Protein AF-A0A6L4ZJK4-F1 (afdb_monomer)

Secondary structure (DSSP, 8-state):
-EEEETTTEEEE----GGGS-S-GGG-------SB-TTT--BEE--TT-S--EE--TT-HHHHHHHHHHHHSTTTT--TT--HHHHHHHHHTTS-SSGGGGGG--HHHHTTSPPP---

Sequence (118 aa):
MVEKSGEIIPKIVKVLVDKRPEIENELQEFVMPSTCPVCGASVIRPLGEAVSRCTNETCNAKLKEALLHFSSRDAMQIDELGDKIVEQLVDKKLVSNLSDLYYLKLADLRKLKPPRSN

pLDDT: mean 90.67, std 9.07, range [44.44, 97.75]

Solvent-accessible surface area (backbone atoms only — not comparable to full-atom values): 7650 Å² total; per-residue (Å²): 80,76,46,66,64,74,93,82,58,74,41,81,78,48,82,62,71,96,70,56,72,89,57,63,90,79,64,76,84,87,72,83,68,61,44,31,92,86,68,63,36,53,38,47,60,56,90,94,54,92,62,70,42,64,70,54,78,84,27,66,69,53,49,43,52,48,50,44,54,45,24,27,80,93,56,70,49,38,92,82,54,44,71,74,52,42,48,50,33,44,76,69,65,70,34,92,54,80,70,38,66,81,69,64,47,74,76,59,59,67,73,52,77,78,77,80,78,126

Mean predicted aligned error: 6.36 Å

Nearest PDB structures (foldseek):
  2owo-assembly1_A  TM=8.744E-01  e=8.782E-09  Escherichia coli K-12
  5tt5-assembly1_A  TM=6.247E-01  e=4.779E-09  Escherichia coli K-12
  1v9p-assembly1_A  TM=6.102E-01  e=2.762E-07  Thermus filiformis
  1dgs-assembly2_B  TM=6.343E-01  e=7.616E-07  Thermus filiformis
  8ak4-assembly1_A  TM=5.674E-01  e=3.620E-07  Deinococcus radiodurans

Structure (mmCIF, N/CA/C/O backbone):
data_AF-A0A6L4ZJK4-F1
#
_entry.id   AF-A0A6L4ZJK4-F1
#
loop_
_atom_site.group_PDB
_atom_site.id
_atom_site.type_symbol
_atom_site.label_atom_id
_atom_site.label_alt_id
_atom_site.label_comp_id
_atom_site.label_asym_id
_atom_site.label_entity_id
_atom_site.label_seq_id
_atom_site.pdbx_PDB_ins_code
_atom_site.Cartn_x
_atom_site.Cartn_y
_atom_site.Cartn_z
_atom_site.occupancy
_atom_site.B_iso_or_equiv
_atom_site.auth_seq_id
_atom_site.auth_comp_id
_atom_site.auth_asym_id
_atom_site.auth_atom_id
_atom_site.pdbx_PDB_model_num
ATOM 1 N N . MET A 1 1 ? 17.806 -10.276 -19.086 1.00 84.75 1 MET A N 1
ATOM 2 C CA . MET A 1 1 ? 18.671 -10.987 -18.123 1.00 84.75 1 MET A CA 1
ATOM 3 C C . MET A 1 1 ? 18.198 -10.628 -16.733 1.00 84.75 1 MET A C 1
ATOM 5 O O . MET A 1 1 ? 18.088 -9.444 -16.427 1.00 84.75 1 MET A O 1
ATOM 9 N N . VAL A 1 2 ? 17.853 -11.645 -15.953 1.00 89.88 2 VAL A N 1
ATOM 10 C CA . VAL A 1 2 ? 17.377 -11.510 -14.575 1.00 89.88 2 VAL A CA 1
ATOM 11 C C . VAL A 1 2 ? 18.462 -12.072 -13.669 1.00 89.88 2 VAL A C 1
ATOM 13 O O . VAL A 1 2 ? 19.044 -13.106 -13.987 1.00 89.88 2 VAL A O 1
ATOM 16 N N . GLU A 1 3 ? 18.742 -11.384 -12.574 1.00 88.44 3 GLU A N 1
ATOM 17 C CA . GLU A 1 3 ? 19.729 -11.784 -11.576 1.00 88.44 3 GLU A CA 1
ATOM 18 C C . GLU A 1 3 ? 19.085 -11.723 -10.191 1.00 88.44 3 GLU A C 1
ATOM 20 O O . GLU A 1 3 ? 18.254 -10.851 -9.928 1.00 88.44 3 GLU A O 1
ATOM 25 N N . LYS A 1 4 ? 19.459 -12.629 -9.288 1.00 81.94 4 LYS A N 1
ATOM 26 C CA . LYS A 1 4 ? 19.077 -12.525 -7.878 1.00 81.94 4 LYS A CA 1
ATOM 27 C C . LYS A 1 4 ? 20.127 -11.702 -7.138 1.00 81.94 4 LYS A C 1
ATOM 29 O O . LYS A 1 4 ? 21.298 -12.062 -7.134 1.00 81.94 4 LYS A O 1
ATOM 34 N N . SER A 1 5 ? 19.722 -10.595 -6.521 1.00 74.75 5 SER A N 1
ATOM 35 C CA . SER A 1 5 ? 20.576 -9.894 -5.556 1.00 74.75 5 SER A CA 1
ATOM 36 C C . SER A 1 5 ? 20.376 -10.517 -4.180 1.00 74.75 5 SER A C 1
ATOM 38 O O . SER A 1 5 ? 19.345 -10.300 -3.549 1.00 74.75 5 SER A O 1
ATOM 40 N N . GLY A 1 6 ? 21.336 -11.337 -3.747 1.00 75.00 6 GLY A N 1
ATOM 41 C CA . GLY A 1 6 ? 21.150 -12.197 -2.576 1.00 75.00 6 GLY A CA 1
ATOM 42 C C . GLY A 1 6 ? 20.059 -13.247 -2.821 1.00 75.00 6 GLY A C 1
ATOM 43 O O . GLY A 1 6 ? 19.921 -13.742 -3.939 1.00 75.00 6 GLY A O 1
ATOM 44 N N . GLU A 1 7 ? 19.268 -13.583 -1.798 1.00 73.50 7 GLU A N 1
ATOM 45 C CA . GLU A 1 7 ? 18.283 -14.676 -1.881 1.00 73.50 7 GLU A CA 1
ATOM 46 C C . GLU A 1 7 ? 16.817 -14.245 -2.115 1.00 73.50 7 GLU A C 1
ATOM 48 O O . GLU A 1 7 ? 15.991 -15.107 -2.406 1.00 73.50 7 GLU A O 1
ATOM 53 N N . ILE A 1 8 ? 16.465 -12.948 -2.047 1.00 81.69 8 ILE A N 1
ATOM 54 C CA . ILE A 1 8 ? 15.059 -12.533 -1.818 1.00 81.69 8 ILE A CA 1
ATOM 55 C C . ILE A 1 8 ? 14.360 -11.929 -3.053 1.00 81.69 8 ILE A C 1
ATOM 57 O O . ILE A 1 8 ? 13.341 -12.462 -3.488 1.00 81.69 8 ILE A O 1
ATOM 61 N N . ILE A 1 9 ? 14.871 -10.836 -3.641 1.00 86.44 9 ILE A N 1
ATOM 62 C CA . ILE A 1 9 ? 14.179 -10.110 -4.731 1.00 86.44 9 ILE A CA 1
ATOM 63 C C . ILE A 1 9 ? 15.000 -10.170 -6.035 1.00 86.44 9 ILE A C 1
ATOM 65 O O . ILE A 1 9 ? 16.109 -9.627 -6.089 1.00 86.44 9 ILE A O 1
ATOM 69 N N . PRO A 1 10 ? 14.488 -10.806 -7.108 1.00 89.56 10 PRO A N 1
ATOM 70 C CA . PRO A 1 10 ? 15.117 -10.769 -8.426 1.00 89.56 10 PRO A CA 1
ATOM 71 C C . PRO A 1 10 ? 15.082 -9.364 -9.040 1.00 89.56 10 PRO A C 1
ATOM 73 O O . PRO A 1 10 ? 14.081 -8.658 -8.935 1.00 89.56 10 PRO A O 1
ATOM 76 N N . LYS A 1 11 ? 16.146 -8.983 -9.752 1.00 90.25 11 LYS A N 1
ATOM 77 C CA . LYS A 1 11 ? 16.235 -7.719 -10.494 1.00 90.25 11 LYS A CA 1
ATOM 78 C C . LYS A 1 11 ? 16.511 -7.949 -11.977 1.00 90.25 11 LYS A C 1
ATOM 80 O O . LYS A 1 11 ? 17.197 -8.894 -12.371 1.00 90.25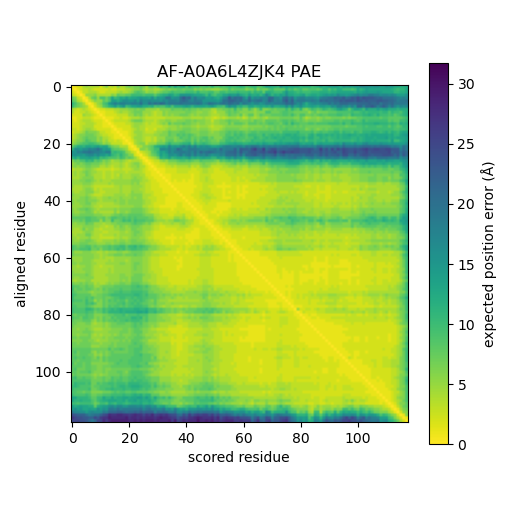 11 LYS A O 1
ATOM 85 N N . ILE A 1 12 ? 16.005 -7.043 -12.807 1.00 92.12 12 ILE A N 1
ATOM 86 C CA . ILE A 1 12 ? 16.342 -6.987 -14.230 1.00 92.12 12 ILE A CA 1
ATOM 87 C C . ILE A 1 12 ? 17.651 -6.208 -14.362 1.00 92.12 12 ILE A C 1
ATOM 89 O O . ILE A 1 12 ? 17.712 -5.038 -14.002 1.00 92.12 12 ILE A O 1
ATOM 93 N N . VAL A 1 13 ? 18.700 -6.854 -14.873 1.00 93.38 13 VAL A N 1
ATOM 94 C CA . VAL A 1 13 ? 20.038 -6.241 -15.007 1.00 93.38 13 VAL A CA 1
ATOM 95 C C . VAL A 1 13 ? 20.316 -5.702 -16.402 1.00 93.38 13 VAL A C 1
ATOM 97 O O . VAL A 1 13 ? 21.027 -4.718 -16.555 1.00 93.38 13 VAL A O 1
ATOM 100 N N . LYS A 1 14 ? 19.757 -6.340 -17.434 1.00 92.44 14 LYS A N 1
ATOM 101 C CA . LYS A 1 14 ? 19.820 -5.849 -18.815 1.00 92.44 14 LYS A CA 1
ATOM 102 C C . LYS A 1 14 ? 18.750 -6.480 -19.690 1.00 92.44 14 LYS A C 1
ATOM 104 O O . LYS A 1 14 ? 18.318 -7.613 -19.443 1.00 92.44 14 LYS A O 1
ATOM 109 N N . VAL A 1 15 ? 18.398 -5.783 -20.761 1.00 91.50 15 VAL A N 1
ATOM 110 C CA . VAL A 1 15 ? 17.587 -6.307 -21.867 1.00 91.50 15 VAL A CA 1
ATOM 111 C C . VAL A 1 15 ? 18.517 -6.957 -22.900 1.00 91.50 15 VAL A C 1
ATOM 113 O O . VAL A 1 15 ? 19.613 -6.459 -23.137 1.00 91.50 15 VAL A O 1
ATOM 116 N N . LEU A 1 16 ? 18.113 -8.090 -23.482 1.00 91.25 16 LEU A N 1
ATOM 117 C CA . LEU A 1 16 ? 18.843 -8.742 -24.578 1.00 91.25 16 LEU A CA 1
ATOM 118 C C . LEU A 1 16 ? 18.214 -8.304 -25.901 1.00 91.25 16 LEU A C 1
ATOM 120 O O . LEU A 1 16 ? 17.248 -8.914 -26.351 1.00 91.25 16 LEU A O 1
ATOM 124 N N . VAL A 1 17 ? 18.714 -7.208 -26.471 1.00 88.50 17 VAL A N 1
ATOM 125 C CA . VAL A 1 17 ? 18.124 -6.583 -27.667 1.00 88.50 17 VAL A CA 1
ATOM 126 C C . VAL A 1 17 ? 18.177 -7.525 -28.875 1.00 88.50 17 VAL A C 1
ATOM 128 O O . VAL A 1 17 ? 17.180 -7.638 -29.576 1.00 88.50 17 VAL A O 1
ATOM 131 N N . ASP A 1 18 ? 19.256 -8.299 -29.023 1.00 90.06 18 ASP A N 1
ATOM 132 C CA . ASP A 1 18 ? 19.450 -9.269 -30.120 1.00 90.06 18 ASP A CA 1
ATOM 133 C C . ASP A 1 18 ? 18.472 -10.458 -30.088 1.00 90.06 18 ASP A C 1
ATOM 135 O O . ASP A 1 18 ? 18.448 -11.276 -31.000 1.00 90.06 18 ASP A O 1
ATOM 139 N N . LYS A 1 19 ? 17.690 -10.592 -29.010 1.00 88.12 19 LYS A N 1
ATOM 140 C CA . LYS A 1 19 ? 16.655 -11.625 -28.849 1.00 88.12 19 LYS A CA 1
ATOM 141 C C . LYS A 1 19 ? 15.238 -11.054 -28.891 1.00 88.12 19 LYS A C 1
ATOM 143 O O . LYS A 1 19 ? 14.304 -11.734 -28.466 1.00 88.12 19 LYS A O 1
ATOM 148 N N . ARG A 1 20 ? 15.067 -9.799 -29.312 1.00 87.56 20 ARG A N 1
ATOM 149 C CA . ARG A 1 20 ? 13.730 -9.228 -29.504 1.00 87.56 20 ARG A CA 1
ATOM 150 C C . ARG A 1 20 ? 13.039 -9.936 -30.678 1.00 87.56 20 ARG A C 1
ATOM 152 O O . ARG A 1 20 ? 13.709 -10.194 -31.675 1.00 87.56 20 ARG A O 1
ATOM 159 N N . PRO A 1 21 ? 11.740 -10.264 -30.565 1.00 85.06 21 PRO A N 1
ATOM 160 C CA . PRO A 1 21 ? 10.987 -10.796 -31.694 1.00 85.06 21 PRO A CA 1
ATOM 161 C C . PRO A 1 21 ? 10.979 -9.779 -32.842 1.00 85.06 21 PRO A C 1
ATOM 163 O O . PRO A 1 21 ? 10.886 -8.575 -32.610 1.00 85.06 21 PRO A O 1
ATOM 166 N N . GLU A 1 22 ? 11.090 -10.274 -34.075 1.00 77.19 22 GLU A N 1
ATOM 167 C CA . GLU A 1 22 ? 11.076 -9.446 -35.294 1.00 77.19 22 GLU A CA 1
ATOM 168 C C . GLU A 1 22 ? 9.679 -8.882 -35.594 1.00 77.19 22 GLU A C 1
ATOM 170 O O . GLU A 1 22 ? 9.536 -7.882 -36.294 1.00 77.19 22 GLU A O 1
ATOM 175 N N . ILE A 1 23 ? 8.636 -9.509 -35.043 1.00 76.50 23 ILE A N 1
ATOM 176 C CA . ILE A 1 23 ? 7.255 -9.056 -35.172 1.00 76.50 23 ILE A CA 1
ATOM 177 C C . ILE A 1 23 ? 7.022 -7.943 -34.146 1.00 76.50 23 ILE A C 1
ATOM 179 O O . ILE A 1 23 ? 6.775 -8.206 -32.969 1.00 76.50 23 ILE A O 1
ATOM 183 N N . GLU A 1 24 ? 7.070 -6.689 -34.599 1.00 63.75 24 GLU A N 1
ATOM 184 C CA . GLU A 1 24 ? 6.867 -5.500 -33.751 1.00 63.75 24 GLU A CA 1
ATOM 185 C C . GLU A 1 24 ? 5.555 -5.543 -32.948 1.00 63.75 24 GLU A C 1
ATOM 187 O O . GLU A 1 24 ? 5.511 -5.061 -31.820 1.00 63.75 24 GLU A O 1
ATOM 192 N N . ASN A 1 25 ? 4.512 -6.196 -33.474 1.00 68.50 25 ASN A N 1
ATOM 193 C CA . ASN A 1 25 ? 3.198 -6.306 -32.828 1.00 68.50 25 ASN A CA 1
ATOM 194 C C . ASN A 1 25 ? 3.193 -7.144 -31.531 1.00 68.50 25 ASN A C 1
ATOM 196 O O . ASN A 1 25 ? 2.186 -7.152 -30.824 1.00 68.50 25 ASN A O 1
ATOM 200 N N . GLU A 1 26 ? 4.281 -7.851 -31.208 1.00 76.50 26 GLU A N 1
ATOM 201 C CA . GLU A 1 26 ? 4.433 -8.581 -29.938 1.00 76.50 26 GLU A CA 1
ATOM 202 C C . GLU A 1 26 ? 5.066 -7.729 -28.826 1.00 76.50 26 GLU A C 1
ATOM 204 O O . GLU A 1 26 ? 5.048 -8.118 -27.654 1.00 76.50 26 GLU A O 1
ATOM 209 N N . LEU A 1 27 ? 5.620 -6.561 -29.164 1.00 83.44 27 LEU A N 1
ATOM 210 C CA . LEU A 1 27 ? 6.230 -5.647 -28.205 1.00 83.44 27 LEU A CA 1
ATOM 211 C C . LEU A 1 27 ? 5.267 -4.505 -27.889 1.00 83.44 27 LEU A C 1
ATOM 213 O O . LEU A 1 27 ? 4.860 -3.745 -28.761 1.00 83.44 27 LEU A O 1
ATOM 217 N N . GLN A 1 28 ? 4.935 -4.355 -26.610 1.00 85.12 28 GLN A N 1
ATOM 218 C CA . GLN A 1 28 ? 4.170 -3.213 -26.121 1.00 85.12 28 GLN A CA 1
ATOM 219 C C . GLN A 1 28 ? 5.091 -2.242 -25.389 1.00 85.12 28 GLN A C 1
ATOM 221 O O . GLN A 1 28 ? 5.927 -2.648 -24.576 1.00 85.12 28 GLN A O 1
ATOM 226 N N . GLU A 1 29 ? 4.932 -0.950 -25.673 1.00 89.38 29 GLU A N 1
ATOM 227 C CA . GLU A 1 29 ? 5.615 0.095 -24.922 1.00 89.38 29 GLU A CA 1
ATOM 228 C C . GLU A 1 29 ? 5.107 0.105 -23.476 1.00 89.38 29 GLU A C 1
ATOM 230 O O . GLU A 1 29 ? 3.903 0.124 -23.211 1.00 89.38 29 GLU A O 1
ATOM 235 N N . PHE A 1 30 ? 6.036 0.090 -22.520 1.00 91.44 30 PHE A N 1
ATOM 236 C CA . PHE A 1 30 ? 5.683 0.259 -21.120 1.00 91.44 30 PHE A CA 1
ATOM 237 C C . PHE A 1 30 ? 5.409 1.734 -20.833 1.00 91.44 30 PHE A C 1
ATOM 239 O O . PHE A 1 30 ? 6.304 2.573 -20.937 1.00 91.44 30 PHE A O 1
ATOM 246 N N . VAL A 1 31 ? 4.191 2.027 -20.384 1.00 92.56 31 VAL A N 1
ATOM 247 C CA . VAL A 1 31 ? 3.781 3.365 -19.961 1.00 92.56 31 VAL A CA 1
ATOM 248 C C . VAL A 1 31 ? 3.479 3.336 -18.467 1.00 92.56 31 VAL A C 1
ATOM 250 O O . VAL A 1 31 ? 2.716 2.494 -17.991 1.00 92.56 31 VAL A O 1
ATOM 253 N N . MET A 1 32 ? 4.078 4.261 -17.712 1.00 94.38 32 MET A N 1
ATOM 254 C CA . MET A 1 32 ? 3.734 4.424 -16.298 1.00 94.38 32 MET A CA 1
ATOM 255 C C . MET A 1 32 ? 2.252 4.801 -16.158 1.00 94.38 32 MET A C 1
ATOM 257 O O . MET A 1 32 ? 1.775 5.665 -16.898 1.00 94.38 32 MET A O 1
ATOM 261 N N . PRO A 1 33 ? 1.514 4.204 -15.206 1.00 95.31 33 PRO A N 1
ATOM 262 C CA . PRO A 1 33 ? 0.098 4.487 -15.049 1.00 95.31 33 PRO A CA 1
ATOM 263 C C . PRO A 1 33 ? -0.110 5.947 -14.631 1.00 95.31 33 PRO A C 1
ATOM 265 O O . PRO A 1 33 ? 0.463 6.404 -13.643 1.00 95.31 33 PRO A O 1
ATOM 268 N N . SER A 1 34 ? -0.963 6.666 -15.362 1.00 95.69 34 SER A N 1
ATOM 269 C CA . SER A 1 34 ? -1.387 8.034 -15.023 1.00 95.69 34 SER A CA 1
ATOM 270 C C . SER A 1 34 ? -2.441 8.068 -13.911 1.00 95.69 34 SER A C 1
ATOM 272 O O . SER A 1 34 ? -2.645 9.099 -13.271 1.00 95.69 34 SER A O 1
ATOM 274 N N . THR A 1 35 ? -3.087 6.929 -13.648 1.00 97.75 35 THR A N 1
ATOM 275 C CA . THR A 1 35 ? -4.090 6.741 -12.598 1.00 97.75 35 THR A CA 1
ATOM 276 C C . THR A 1 35 ? -3.722 5.570 -11.698 1.00 97.75 35 THR A C 1
ATOM 278 O O . THR A 1 35 ? -3.257 4.530 -12.161 1.00 97.75 35 THR A O 1
ATOM 281 N N . CYS A 1 36 ? -3.971 5.708 -10.402 1.00 97.56 36 CYS A N 1
ATOM 282 C CA . CYS A 1 36 ? -3.690 4.687 -9.411 1.00 97.56 36 CYS A CA 1
ATOM 283 C C . CYS A 1 36 ? -4.547 3.440 -9.688 1.00 97.56 36 CYS A C 1
ATOM 285 O O . CYS A 1 36 ? -5.773 3.555 -9.710 1.00 97.56 36 CYS A O 1
ATOM 287 N N . PRO A 1 37 ? -3.949 2.241 -9.802 1.00 96.38 37 PRO A N 1
ATOM 288 C CA . PRO A 1 37 ? -4.696 1.014 -10.086 1.00 96.38 37 PRO A CA 1
ATOM 289 C C . PRO A 1 37 ? -5.602 0.566 -8.928 1.00 96.38 37 PRO A C 1
ATOM 291 O O . PRO A 1 37 ? -6.431 -0.315 -9.111 1.00 96.38 37 PRO A O 1
ATOM 294 N N . VAL A 1 38 ? -5.448 1.157 -7.736 1.00 96.19 38 VAL A N 1
ATOM 295 C CA . VAL A 1 38 ? -6.230 0.802 -6.541 1.00 96.19 38 VAL A CA 1
ATOM 296 C C . VAL A 1 38 ? -7.407 1.749 -6.320 1.00 96.19 38 VAL A C 1
ATOM 298 O O . VAL A 1 38 ? -8.509 1.295 -6.042 1.00 96.19 38 VAL A O 1
ATOM 301 N N . CYS A 1 39 ? -7.187 3.065 -6.413 1.00 95.50 39 CYS A N 1
ATOM 302 C CA . CYS A 1 39 ? -8.216 4.063 -6.085 1.00 95.50 39 CYS A CA 1
ATOM 303 C C . CYS A 1 39 ? -8.621 4.974 -7.253 1.00 95.50 39 CYS A C 1
ATOM 305 O O . CYS A 1 39 ? -9.472 5.836 -7.068 1.00 95.50 39 CYS A O 1
ATOM 307 N N . GLY A 1 40 ? -7.998 4.837 -8.428 1.00 96.56 40 GLY A N 1
ATOM 308 C CA . GLY A 1 40 ? -8.293 5.649 -9.615 1.00 96.56 40 GLY A CA 1
ATOM 309 C C . GLY A 1 40 ? -7.784 7.096 -9.576 1.00 96.56 40 GLY A C 1
ATOM 310 O O . GLY A 1 40 ? -7.888 7.798 -10.575 1.00 96.56 40 GLY A O 1
ATOM 311 N N . ALA A 1 41 ? -7.212 7.557 -8.461 1.00 97.31 41 ALA A N 1
ATOM 312 C CA . ALA A 1 41 ? -6.679 8.914 -8.347 1.00 97.31 41 ALA A CA 1
ATOM 313 C C . ALA A 1 41 ? -5.466 9.156 -9.258 1.00 97.31 41 ALA A C 1
ATOM 315 O O . ALA A 1 41 ? -4.791 8.215 -9.668 1.00 97.31 41 ALA A O 1
ATOM 316 N N . SER A 1 42 ? -5.154 10.423 -9.531 1.00 97.25 42 SER A N 1
ATOM 317 C CA . SER A 1 42 ? -3.995 10.800 -10.347 1.00 97.25 42 SER A CA 1
ATOM 318 C C . SER A 1 42 ? -2.671 10.307 -9.744 1.00 97.25 42 SER A C 1
ATOM 320 O O . SER A 1 42 ? -2.484 10.290 -8.521 1.00 97.25 42 SER A O 1
ATOM 322 N N . VAL A 1 43 ? -1.747 9.899 -10.610 1.00 97.56 43 VAL A N 1
ATOM 323 C CA . VAL A 1 43 ? -0.368 9.556 -10.257 1.00 97.56 43 VAL A CA 1
ATOM 324 C C . VAL A 1 43 ? 0.545 10.671 -10.740 1.00 97.56 43 VAL A C 1
ATOM 326 O O . VAL A 1 43 ? 0.531 11.037 -11.914 1.00 97.56 43 VAL A O 1
ATOM 329 N N . ILE A 1 44 ? 1.369 11.190 -9.833 1.00 96.31 44 ILE A N 1
ATOM 330 C CA . ILE A 1 44 ? 2.341 12.236 -10.144 1.00 96.31 44 ILE A CA 1
ATOM 331 C C . ILE A 1 44 ? 3.756 11.750 -9.869 1.00 96.31 44 ILE A C 1
ATOM 333 O O . ILE A 1 44 ? 4.011 11.008 -8.918 1.00 96.31 44 ILE A O 1
ATOM 337 N N . ARG A 1 45 ? 4.695 12.213 -10.687 1.00 96.19 45 ARG A N 1
ATOM 338 C CA . ARG A 1 45 ? 6.128 12.073 -10.449 1.00 96.19 45 ARG A CA 1
ATOM 339 C C . ARG A 1 45 ? 6.697 13.472 -10.214 1.00 96.19 45 ARG A C 1
ATOM 341 O O . ARG A 1 45 ? 6.784 14.233 -11.179 1.00 96.19 45 ARG A O 1
ATOM 348 N N . PRO A 1 46 ? 7.022 13.843 -8.963 1.00 93.88 46 PRO A N 1
ATOM 349 C CA . PRO A 1 46 ? 7.606 15.146 -8.673 1.00 93.88 46 PRO A CA 1
ATOM 350 C C . PRO A 1 46 ? 8.891 15.383 -9.473 1.00 93.88 46 PRO A C 1
ATOM 352 O O . PRO A 1 46 ? 9.623 14.444 -9.802 1.00 93.88 46 PRO A O 1
ATOM 355 N N . LEU A 1 47 ? 9.164 16.648 -9.795 1.00 94.31 47 LEU A N 1
ATOM 356 C CA . LEU A 1 47 ? 10.363 17.027 -10.539 1.00 94.31 47 LEU A CA 1
ATOM 357 C C . LEU A 1 47 ? 11.620 16.598 -9.773 1.00 94.31 47 LEU A C 1
ATOM 359 O O . LEU A 1 47 ? 11.772 16.903 -8.595 1.00 94.31 47 LEU A O 1
ATOM 363 N N . GLY A 1 48 ? 12.519 15.888 -10.456 1.00 94.44 48 GLY A N 1
ATOM 364 C CA . GLY A 1 48 ? 13.762 15.376 -9.872 1.00 94.44 48 GLY A CA 1
ATOM 365 C C . GLY A 1 48 ? 13.634 14.040 -9.132 1.00 94.44 48 GLY A C 1
ATOM 366 O O . GLY A 1 48 ? 14.654 13.451 -8.786 1.00 94.44 48 GLY A O 1
ATOM 367 N N . GLU A 1 49 ? 12.426 13.507 -8.932 1.00 94.12 49 GLU A N 1
ATOM 368 C CA . GLU A 1 49 ? 12.247 12.221 -8.253 1.00 94.12 49 GLU A CA 1
ATOM 369 C C . GLU A 1 49 ? 12.219 11.032 -9.220 1.00 94.12 49 GLU A C 1
ATOM 371 O O . GLU A 1 49 ? 11.797 11.137 -10.371 1.00 94.12 49 GLU A O 1
ATOM 376 N N . ALA A 1 50 ? 12.656 9.859 -8.752 1.00 94.06 50 ALA A N 1
ATOM 377 C CA . ALA A 1 50 ? 12.551 8.605 -9.504 1.00 94.06 50 ALA A CA 1
ATOM 378 C C . ALA A 1 50 ? 11.160 7.954 -9.387 1.00 94.06 50 ALA A C 1
ATOM 380 O O . ALA A 1 50 ? 10.719 7.258 -10.300 1.00 94.06 50 ALA A O 1
ATOM 381 N N . VAL A 1 51 ? 10.472 8.185 -8.265 1.00 95.06 51 VAL A N 1
ATOM 382 C CA . VAL A 1 51 ? 9.262 7.456 -7.870 1.00 95.06 51 VAL A CA 1
ATOM 383 C C . VAL A 1 51 ? 8.005 8.231 -8.255 1.00 95.06 51 VAL A C 1
ATOM 385 O O . VAL A 1 51 ? 7.881 9.421 -7.977 1.00 95.06 51 VAL A O 1
ATOM 388 N N . SER A 1 52 ? 7.046 7.529 -8.856 1.00 95.62 52 SER A N 1
ATOM 389 C CA . SER A 1 52 ? 5.697 8.050 -9.101 1.00 95.62 52 SER A CA 1
ATOM 390 C C . SER A 1 52 ? 4.783 7.669 -7.936 1.00 95.62 52 SER A C 1
ATOM 392 O O . SER A 1 52 ? 4.855 6.541 -7.447 1.00 95.62 52 SER A O 1
ATOM 394 N N . ARG A 1 53 ? 3.935 8.590 -7.470 1.00 95.44 53 ARG A N 1
ATOM 395 C CA . ARG A 1 53 ? 3.074 8.388 -6.295 1.00 95.44 53 ARG A CA 1
ATOM 396 C C . ARG A 1 53 ? 1.620 8.726 -6.588 1.00 95.44 53 ARG A C 1
ATOM 398 O O . ARG A 1 53 ? 1.316 9.662 -7.320 1.00 95.44 53 ARG A O 1
ATOM 405 N N . CYS A 1 54 ? 0.724 7.965 -5.963 1.00 97.06 54 CYS A N 1
ATOM 406 C CA . CYS A 1 54 ? -0.700 8.281 -5.905 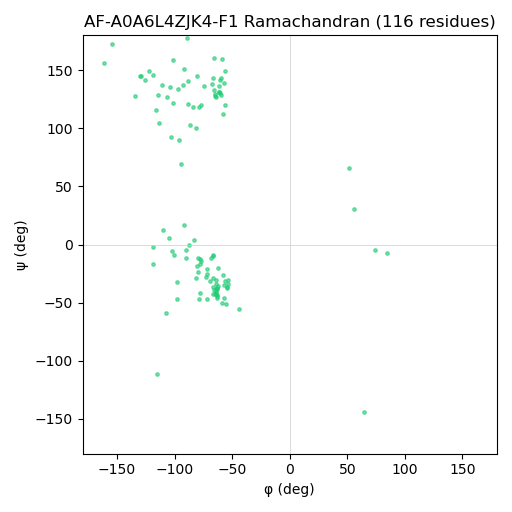1.00 97.06 54 CYS A CA 1
ATOM 407 C C . CYS A 1 54 ? -0.919 9.565 -5.088 1.00 97.06 54 CYS A C 1
ATOM 409 O O . CYS A 1 54 ? -0.387 9.681 -3.980 1.00 97.06 54 CYS A O 1
ATOM 411 N N . THR A 1 55 ? -1.726 10.496 -5.599 1.00 95.94 55 THR A N 1
ATOM 412 C CA . THR A 1 55 ? -2.038 11.764 -4.913 1.00 95.94 55 THR A CA 1
ATOM 413 C C . THR A 1 55 ? -3.112 11.637 -3.840 1.00 95.94 55 THR A C 1
ATOM 415 O O . THR A 1 55 ? -3.213 12.500 -2.976 1.00 95.94 55 THR A O 1
ATOM 418 N N . ASN A 1 56 ? -3.920 10.576 -3.865 1.00 95.31 56 ASN A N 1
ATOM 419 C CA . ASN A 1 56 ? -4.982 10.402 -2.883 1.00 95.31 56 ASN A CA 1
ATOM 420 C C . ASN A 1 56 ? -4.424 9.874 -1.556 1.00 95.31 56 ASN A C 1
ATOM 422 O O . ASN A 1 56 ? -3.883 8.768 -1.509 1.00 95.31 56 ASN A O 1
ATOM 426 N N . GLU A 1 57 ? -4.569 10.649 -0.484 1.00 89.31 57 GLU A N 1
ATOM 427 C CA . GLU A 1 57 ? -4.164 10.274 0.877 1.00 89.31 57 GLU A CA 1
ATOM 428 C C . GLU A 1 57 ? -5.081 9.221 1.510 1.00 89.31 57 GLU A C 1
ATOM 430 O O . GLU A 1 57 ? -4.619 8.390 2.285 1.00 89.31 57 GLU A O 1
ATOM 435 N N . THR A 1 58 ? -6.354 9.162 1.113 1.00 89.81 58 THR A N 1
ATOM 436 C CA . THR A 1 58 ? -7.326 8.177 1.625 1.00 89.81 58 THR A CA 1
ATOM 437 C C . THR A 1 58 ? -7.384 6.902 0.779 1.00 89.81 58 THR A C 1
ATOM 439 O O . THR A 1 58 ? -8.337 6.129 0.846 1.00 89.81 58 THR A O 1
ATOM 442 N N . CYS A 1 59 ? -6.369 6.661 -0.055 1.00 96.06 59 CYS A N 1
ATOM 443 C CA . CYS A 1 59 ? -6.274 5.444 -0.854 1.00 96.06 59 CYS A CA 1
ATOM 444 C C . CYS A 1 59 ? -6.195 4.203 0.050 1.00 96.06 59 CYS A C 1
ATOM 446 O O . CYS A 1 59 ?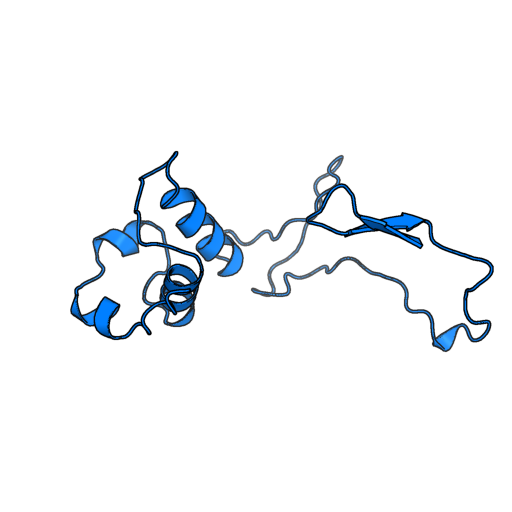 -5.331 4.135 0.920 1.00 96.06 59 CYS A O 1
ATOM 448 N N . ASN A 1 60 ? -7.007 3.175 -0.221 1.00 95.19 60 ASN A N 1
ATOM 449 C CA . ASN A 1 60 ? -7.000 1.927 0.554 1.00 95.19 60 ASN A CA 1
ATOM 450 C C . ASN A 1 60 ? -5.610 1.277 0.640 1.00 95.19 60 ASN A C 1
ATOM 452 O O . ASN A 1 60 ? -5.257 0.749 1.687 1.00 95.19 60 ASN A O 1
ATOM 456 N N . ALA A 1 61 ? -4.798 1.341 -0.425 1.00 96.12 61 ALA A N 1
ATOM 457 C CA . ALA A 1 61 ? -3.425 0.830 -0.380 1.00 96.12 61 ALA A CA 1
ATOM 458 C C . ALA A 1 61 ? -2.545 1.628 0.594 1.00 96.12 61 ALA A C 1
ATOM 460 O O . ALA A 1 61 ? -1.811 1.033 1.373 1.00 96.12 61 ALA A O 1
ATOM 461 N N . LYS A 1 62 ? -2.663 2.964 0.603 1.00 96.31 62 LYS A N 1
ATOM 462 C CA . LYS A 1 62 ? -1.945 3.803 1.574 1.00 96.31 62 LYS A CA 1
ATOM 463 C C . LYS A 1 62 ? -2.437 3.554 2.997 1.00 96.31 62 LYS A C 1
ATOM 465 O O . LYS A 1 62 ? -1.620 3.496 3.902 1.00 96.31 62 LYS A O 1
ATOM 470 N N . LEU A 1 63 ? -3.744 3.374 3.192 1.00 96.69 63 LEU A N 1
ATOM 471 C CA . LEU A 1 63 ? -4.318 3.083 4.505 1.00 96.69 63 LEU A CA 1
ATOM 472 C C . LEU A 1 63 ? -3.808 1.749 5.064 1.00 96.69 63 LEU A C 1
ATOM 474 O O . LEU A 1 63 ? -3.432 1.696 6.230 1.00 96.69 63 LEU A O 1
ATOM 478 N N . LYS A 1 64 ? -3.760 0.691 4.244 1.00 97.06 64 LYS A N 1
ATOM 479 C CA . LYS A 1 64 ? -3.211 -0.612 4.653 1.00 97.06 64 LYS A CA 1
ATOM 480 C C . LYS A 1 64 ? -1.749 -0.483 5.093 1.00 97.06 64 LYS A C 1
ATOM 482 O O . LYS A 1 64 ? -1.418 -0.881 6.204 1.00 97.06 64 LYS A O 1
ATOM 487 N N . GLU A 1 65 ? -0.905 0.157 4.285 1.00 96.56 65 GLU A N 1
ATOM 488 C CA . GLU A 1 65 ? 0.502 0.390 4.646 1.00 96.56 65 GLU A CA 1
ATOM 489 C C . GLU A 1 65 ? 0.658 1.294 5.877 1.00 96.56 65 GLU A C 1
ATOM 491 O O . GLU A 1 65 ? 1.495 1.035 6.737 1.00 96.56 65 GLU A O 1
ATOM 496 N N . ALA A 1 66 ? -0.181 2.324 6.019 1.00 96.06 66 ALA A N 1
ATOM 497 C CA . ALA A 1 66 ? -0.169 3.197 7.188 1.00 96.06 66 ALA A CA 1
ATOM 498 C C . ALA A 1 66 ? -0.530 2.436 8.470 1.00 96.06 66 ALA A C 1
ATOM 500 O O . ALA A 1 66 ? 0.117 2.639 9.492 1.00 96.06 66 ALA A O 1
ATOM 501 N N . LEU A 1 67 ? -1.524 1.543 8.420 1.00 96.81 67 LEU A N 1
ATOM 502 C CA . LEU A 1 67 ? -1.901 0.692 9.550 1.00 96.81 67 LEU A CA 1
ATOM 503 C C . LEU A 1 67 ? -0.776 -0.277 9.930 1.00 96.81 67 LEU A C 1
ATOM 505 O O . LEU A 1 67 ? -0.512 -0.437 11.117 1.00 96.81 67 LEU A O 1
ATOM 509 N N . LEU A 1 68 ? -0.094 -0.873 8.946 1.00 96.44 68 LEU A N 1
ATOM 510 C CA . LEU A 1 68 ? 1.049 -1.765 9.182 1.00 96.44 68 LEU A CA 1
ATOM 511 C C . LEU A 1 68 ? 2.255 -1.025 9.764 1.00 96.44 68 LEU A C 1
ATOM 513 O O . LEU A 1 68 ? 2.903 -1.506 10.691 1.00 96.44 68 LEU A O 1
ATOM 517 N N . HIS A 1 69 ? 2.554 0.167 9.250 1.00 96.31 69 HIS A N 1
ATOM 518 C CA . HIS A 1 69 ? 3.603 1.001 9.820 1.00 96.31 69 HIS A CA 1
ATOM 519 C C . HIS A 1 69 ? 3.251 1.421 11.252 1.00 96.31 69 HIS A C 1
ATOM 521 O O . HIS A 1 69 ? 4.090 1.330 12.147 1.00 96.31 69 HIS A O 1
ATOM 527 N N . PHE A 1 70 ? 1.998 1.813 11.488 1.00 96.62 70 PHE A N 1
ATOM 528 C CA . PHE A 1 70 ? 1.504 2.209 12.803 1.00 96.62 70 PHE A CA 1
ATOM 529 C C . PHE A 1 70 ? 1.543 1.061 13.821 1.00 96.62 70 PHE A C 1
ATOM 531 O O . PHE A 1 70 ? 1.897 1.295 14.975 1.00 96.62 70 PHE A O 1
ATOM 538 N N . SER A 1 71 ? 1.228 -0.173 13.409 1.00 96.25 71 SER A N 1
ATOM 539 C CA . SER A 1 71 ? 1.289 -1.362 14.272 1.00 96.25 71 SER A CA 1
ATOM 540 C C . SER A 1 71 ? 2.698 -1.906 14.495 1.00 96.25 71 SER A C 1
ATOM 542 O O . SER A 1 71 ? 2.887 -2.743 15.378 1.00 96.25 71 SER A O 1
ATOM 544 N N . SER A 1 72 ? 3.683 -1.442 13.722 1.00 95.62 72 SER A N 1
ATO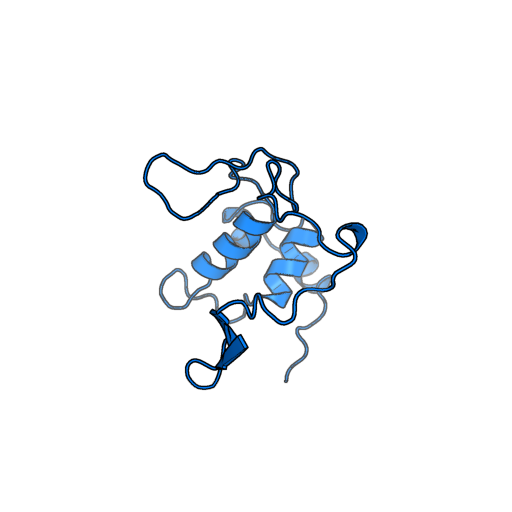M 545 C CA . SER A 1 72 ? 5.054 -1.942 13.784 1.00 95.62 72 SER A CA 1
ATOM 546 C C . SER A 1 72 ? 5.691 -1.782 15.169 1.00 95.62 72 SER A C 1
ATOM 548 O O . SER A 1 72 ? 5.285 -0.952 15.987 1.00 95.62 72 SER A O 1
ATOM 550 N N . ARG A 1 73 ? 6.739 -2.580 15.416 1.00 94.69 73 ARG A N 1
ATOM 551 C CA . ARG A 1 73 ? 7.493 -2.585 16.679 1.00 94.69 73 ARG A CA 1
ATOM 552 C C . ARG A 1 73 ? 8.073 -1.212 17.034 1.00 94.69 73 ARG A C 1
ATOM 554 O O . ARG A 1 73 ? 8.122 -0.879 18.209 1.00 94.69 73 ARG A O 1
ATOM 561 N N . ASP A 1 74 ? 8.479 -0.437 16.031 1.00 95.75 74 ASP A N 1
ATOM 562 C CA . ASP A 1 74 ? 9.096 0.882 16.217 1.00 95.75 74 ASP A CA 1
ATOM 563 C C . ASP A 1 74 ? 8.062 2.024 16.314 1.00 95.75 74 ASP A C 1
ATOM 565 O O . ASP A 1 74 ? 8.438 3.187 16.461 1.00 95.75 74 ASP A O 1
ATOM 569 N N . ALA A 1 75 ? 6.766 1.706 16.220 1.00 96.00 75 ALA A N 1
ATOM 570 C CA . ALA A 1 75 ? 5.659 2.651 16.330 1.00 96.00 75 ALA A CA 1
ATOM 571 C C . ALA A 1 75 ? 4.803 2.346 17.574 1.00 96.00 75 ALA A C 1
ATOM 573 O O . ALA A 1 75 ? 5.262 2.543 18.696 1.00 96.00 75 ALA A O 1
ATOM 574 N N . MET A 1 76 ? 3.558 1.887 17.403 1.00 95.94 76 MET A N 1
ATOM 575 C CA . MET A 1 76 ? 2.651 1.604 18.526 1.00 95.94 76 MET A CA 1
ATOM 576 C C . MET A 1 76 ? 2.745 0.172 19.059 1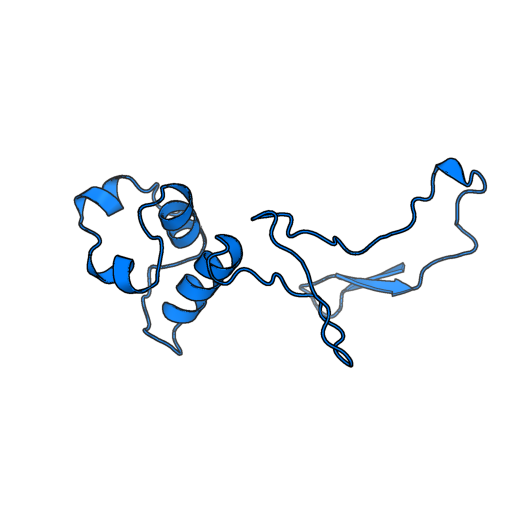.00 95.94 76 MET A C 1
ATOM 578 O O . MET A 1 76 ? 2.076 -0.129 20.044 1.00 95.94 76 MET A O 1
ATOM 582 N N . GLN A 1 77 ? 3.535 -0.698 18.418 1.00 95.31 77 GLN A N 1
ATOM 583 C CA . GLN A 1 77 ? 3.782 -2.078 18.840 1.00 95.31 77 GLN A CA 1
ATOM 584 C C . GLN A 1 77 ? 2.486 -2.874 19.107 1.00 95.31 77 GLN A C 1
ATOM 586 O O . GLN A 1 77 ? 2.180 -3.265 20.232 1.00 95.31 77 GLN A O 1
ATOM 591 N N . ILE A 1 78 ? 1.704 -3.118 18.051 1.00 94.75 78 ILE A N 1
ATOM 592 C CA . ILE A 1 78 ? 0.466 -3.910 18.120 1.00 94.75 78 ILE A CA 1
ATOM 593 C C . ILE A 1 78 ? 0.746 -5.301 17.537 1.00 94.75 78 ILE A C 1
ATOM 595 O O . ILE A 1 78 ? 0.620 -5.510 16.331 1.00 94.75 78 ILE A O 1
ATOM 599 N N . ASP A 1 79 ? 1.119 -6.246 18.403 1.00 88.00 79 ASP A N 1
ATOM 600 C CA . ASP A 1 79 ? 1.750 -7.527 18.030 1.00 88.00 79 ASP A CA 1
ATOM 601 C C . ASP A 1 79 ? 0.950 -8.398 17.037 1.00 88.00 79 ASP A C 1
ATOM 603 O O . ASP A 1 79 ? 1.535 -9.083 16.204 1.00 88.00 79 ASP A O 1
ATOM 607 N N . GLU A 1 80 ? -0.383 -8.343 17.066 1.00 88.25 80 GLU A N 1
ATOM 608 C CA . GLU A 1 80 ? -1.257 -9.214 16.256 1.00 88.25 80 GLU A CA 1
ATOM 609 C C . GLU A 1 80 ? -1.902 -8.501 15.051 1.00 88.25 80 GLU A C 1
ATOM 611 O O . GLU A 1 80 ? -2.743 -9.066 14.342 1.00 88.25 80 GLU A O 1
ATOM 616 N N . LEU A 1 81 ? -1.528 -7.243 14.790 1.00 92.88 81 LEU A N 1
ATOM 617 C CA . LEU A 1 81 ? -2.067 -6.458 13.677 1.00 92.88 81 LEU A CA 1
ATOM 618 C C . LEU A 1 81 ? -1.163 -6.567 12.437 1.00 92.88 81 LEU A C 1
ATOM 620 O O . LEU A 1 81 ? -0.496 -5.610 12.041 1.00 92.88 81 LEU A O 1
ATOM 624 N N . GLY A 1 82 ? -1.149 -7.765 11.843 1.00 91.19 82 GLY A N 1
ATOM 625 C CA . GLY A 1 82 ? -0.397 -8.095 10.625 1.00 91.19 82 GLY A CA 1
ATOM 626 C C . GLY A 1 82 ? -1.151 -7.852 9.308 1.00 91.19 82 GLY A C 1
ATOM 627 O O . GLY A 1 82 ? -2.338 -7.512 9.297 1.00 91.19 82 GLY A O 1
ATOM 628 N N . ASP A 1 83 ? -0.462 -8.094 8.189 1.00 93.44 83 ASP A N 1
ATOM 629 C CA . ASP A 1 83 ? -0.919 -7.906 6.799 1.00 93.44 83 ASP A CA 1
ATOM 630 C C . ASP A 1 83 ? -2.347 -8.415 6.543 1.00 93.44 83 ASP A C 1
ATOM 632 O O . ASP A 1 83 ? -3.235 -7.647 6.170 1.00 93.44 83 ASP A O 1
ATOM 636 N N . LYS A 1 84 ? -2.618 -9.687 6.846 1.00 94.00 84 LYS A N 1
ATOM 637 C CA . LYS A 1 84 ? -3.918 -10.331 6.595 1.00 94.00 84 LYS A CA 1
ATOM 638 C C . LYS A 1 84 ? -5.050 -9.766 7.447 1.00 94.00 84 LYS A C 1
ATOM 640 O O . LYS A 1 84 ? -6.215 -9.860 7.056 1.00 94.00 84 LYS A O 1
ATOM 645 N N . ILE A 1 85 ? -4.750 -9.258 8.641 1.00 94.88 85 ILE A N 1
ATOM 646 C CA . ILE A 1 85 ? -5.760 -8.645 9.512 1.00 94.88 85 ILE A CA 1
ATOM 647 C C . ILE A 1 85 ? -6.057 -7.235 9.020 1.00 94.88 85 ILE A C 1
ATOM 649 O O . ILE A 1 85 ? -7.227 -6.899 8.838 1.00 94.88 85 ILE A O 1
ATOM 653 N N . VAL A 1 86 ? -5.017 -6.452 8.729 1.00 95.88 86 VAL A N 1
ATOM 654 C CA . VAL A 1 86 ? -5.142 -5.103 8.167 1.00 95.88 86 VAL A CA 1
ATOM 655 C C . VAL A 1 86 ? -5.919 -5.124 6.851 1.00 95.88 86 VAL A C 1
ATOM 657 O O . VAL A 1 86 ? -6.865 -4.351 6.690 1.00 95.88 86 VAL A O 1
ATOM 660 N N . GLU A 1 87 ? -5.599 -6.048 5.943 1.00 95.25 87 GLU A N 1
ATOM 661 C CA . GLU A 1 87 ? -6.347 -6.230 4.698 1.00 95.25 87 GLU A CA 1
ATOM 662 C C . GLU A 1 87 ? -7.833 -6.459 4.959 1.00 95.25 87 GLU A C 1
ATOM 664 O O . GLU A 1 87 ? -8.669 -5.747 4.408 1.00 95.25 87 GLU A O 1
ATOM 669 N N . GLN A 1 88 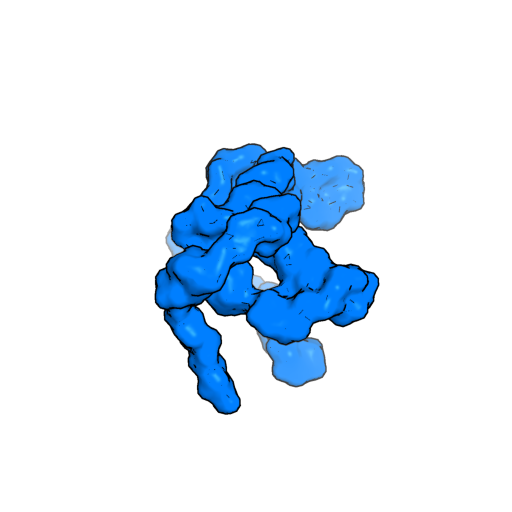? -8.176 -7.398 5.844 1.00 95.50 88 GLN A N 1
ATOM 670 C CA . GLN A 1 88 ? -9.574 -7.691 6.141 1.00 95.50 88 GLN A CA 1
ATOM 671 C C . GLN A 1 88 ? -10.295 -6.530 6.835 1.00 95.50 88 GLN A C 1
ATOM 673 O O . GLN A 1 88 ? -11.479 -6.327 6.569 1.00 95.50 88 GLN A O 1
ATOM 678 N N . LEU A 1 89 ? -9.624 -5.786 7.716 1.00 96.00 89 LEU A N 1
ATOM 679 C CA . LEU A 1 89 ? -10.205 -4.621 8.389 1.00 96.00 89 LEU A CA 1
ATOM 680 C C . LEU A 1 89 ? -10.563 -3.522 7.383 1.00 96.00 89 LEU A C 1
ATOM 682 O O . LEU A 1 89 ? -11.678 -2.994 7.426 1.00 96.00 89 LEU A O 1
ATOM 686 N N . VAL A 1 90 ? -9.655 -3.225 6.451 1.00 95.94 90 VAL A N 1
ATOM 687 C CA . VAL A 1 90 ? -9.862 -2.201 5.417 1.00 95.94 90 VAL A CA 1
ATOM 688 C C . VAL A 1 90 ? -10.872 -2.670 4.366 1.00 95.94 90 VAL A C 1
ATOM 690 O O . VAL A 1 90 ? -11.820 -1.950 4.056 1.00 95.94 90 VAL A O 1
ATOM 693 N N . ASP A 1 91 ? -10.746 -3.899 3.859 1.00 94.31 91 ASP A N 1
ATOM 694 C CA . ASP A 1 91 ? -11.606 -4.410 2.781 1.00 94.31 91 ASP A CA 1
ATOM 695 C C . ASP A 1 91 ? -13.055 -4.627 3.244 1.00 94.31 91 ASP A C 1
ATOM 697 O O . ASP A 1 91 ? -13.998 -4.429 2.474 1.00 94.31 91 ASP A O 1
ATOM 701 N N . LYS A 1 92 ? -13.260 -4.969 4.525 1.00 94.75 92 LYS A N 1
ATOM 702 C CA . LYS A 1 92 ? -14.597 -5.033 5.145 1.00 94.75 92 LYS A CA 1
ATOM 703 C C . LYS A 1 92 ? -15.103 -3.677 5.637 1.00 94.75 92 LYS A C 1
ATOM 705 O O . LYS A 1 92 ? -16.184 -3.632 6.224 1.00 94.75 92 LYS A O 1
ATOM 710 N N . LYS A 1 93 ? -14.356 -2.592 5.401 1.00 94.25 93 LYS A N 1
ATOM 711 C CA . LYS A 1 93 ? -14.685 -1.220 5.823 1.00 94.25 93 LYS A CA 1
ATOM 712 C C . LYS A 1 93 ? -14.921 -1.085 7.333 1.00 94.25 93 LYS A C 1
ATOM 714 O O . LYS A 1 93 ? -15.725 -0.263 7.762 1.00 94.25 93 LYS A O 1
ATOM 719 N N . LEU A 1 94 ? -14.246 -1.909 8.134 1.00 95.25 94 LEU A N 1
ATOM 720 C CA . LEU A 1 94 ? -14.260 -1.800 9.597 1.00 95.25 94 LEU A CA 1
ATOM 721 C C . LEU A 1 94 ? -13.309 -0.700 10.081 1.00 95.25 94 LEU A C 1
ATOM 723 O O . LEU A 1 94 ? -13.490 -0.178 11.174 1.00 95.25 94 LEU A O 1
ATOM 727 N N . VAL A 1 95 ? -12.308 -0.365 9.264 1.00 95.56 95 VAL A N 1
ATOM 728 C CA . VAL A 1 95 ? -11.312 0.678 9.515 1.00 95.56 95 VAL A CA 1
ATOM 729 C C . VAL A 1 95 ? -11.156 1.517 8.250 1.00 95.56 95 VAL A C 1
ATOM 731 O O . VAL A 1 95 ? -10.935 0.983 7.162 1.00 95.56 95 VAL A O 1
ATOM 734 N N . SER A 1 96 ? -11.272 2.831 8.403 1.00 94.81 96 SER A N 1
ATOM 735 C CA . SER A 1 96 ? -11.135 3.851 7.356 1.00 94.81 96 SER A CA 1
ATOM 736 C C . SER A 1 96 ? -9.990 4.834 7.627 1.00 94.81 96 SER A C 1
ATOM 738 O O . SER A 1 96 ? -9.545 5.542 6.725 1.00 94.81 96 SER A O 1
ATOM 740 N N . ASN A 1 97 ? -9.506 4.877 8.867 1.00 94.56 97 ASN A N 1
ATOM 741 C CA . ASN A 1 97 ? -8.399 5.709 9.322 1.00 94.56 97 ASN A CA 1
ATOM 742 C C . ASN A 1 97 ? -7.723 5.056 10.546 1.00 94.56 97 ASN A C 1
ATOM 744 O O . ASN A 1 97 ? -8.225 4.076 11.089 1.00 94.56 97 ASN A O 1
ATOM 748 N N . LEU A 1 98 ? -6.597 5.606 11.007 1.00 94.50 98 LEU A N 1
ATOM 749 C CA . LEU A 1 98 ? -5.835 5.024 12.122 1.00 94.50 98 LEU A CA 1
ATOM 750 C C . LEU A 1 98 ? -6.600 5.009 13.456 1.00 94.50 98 LEU A C 1
ATOM 752 O O . LEU A 1 98 ? -6.437 4.081 14.244 1.00 94.50 98 LEU A O 1
ATOM 756 N N . SER A 1 99 ? -7.436 6.017 13.721 1.00 95.31 99 SER A N 1
ATOM 757 C CA . SER A 1 99 ? -8.148 6.126 15.001 1.00 95.31 99 SER A CA 1
ATOM 758 C C . SER A 1 99 ? -9.258 5.088 15.163 1.00 95.31 99 SER A C 1
ATOM 760 O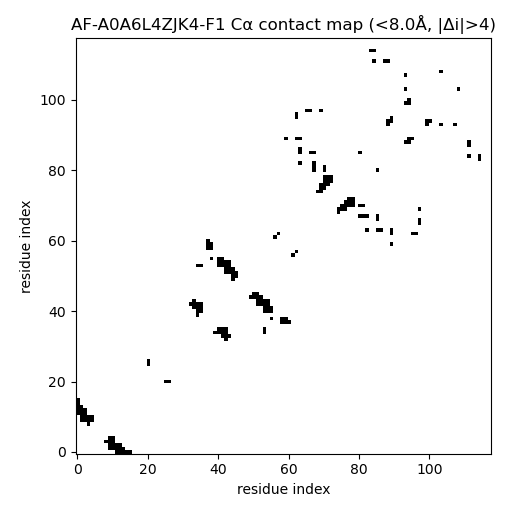 O . SER A 1 99 ? -9.547 4.686 16.288 1.00 95.31 99 SER A O 1
ATOM 762 N N . ASP A 1 100 ? -9.811 4.580 14.056 1.00 95.44 100 ASP A N 1
ATOM 763 C CA . ASP A 1 100 ? -10.856 3.549 14.074 1.00 95.44 100 ASP A CA 1
ATOM 764 C C . ASP A 1 100 ? -10.400 2.272 14.799 1.00 95.44 100 ASP A C 1
ATOM 766 O O . ASP A 1 100 ? -11.230 1.573 15.381 1.00 95.44 100 ASP A O 1
ATOM 770 N N . LEU A 1 101 ? -9.087 1.998 14.845 1.00 95.12 101 LEU A N 1
ATOM 771 C CA . LEU A 1 101 ? -8.518 0.873 15.596 1.00 95.12 101 LEU A CA 1
ATOM 772 C C . LEU A 1 101 ? -8.939 0.876 17.071 1.00 95.12 101 LEU A C 1
ATOM 774 O O . LEU A 1 101 ? -9.211 -0.183 17.633 1.00 95.12 101 LEU A O 1
ATOM 778 N N . TYR A 1 102 ? -9.044 2.056 17.684 1.00 94.62 102 TYR A N 1
ATOM 779 C CA . TYR A 1 102 ? -9.407 2.207 19.095 1.00 94.62 102 TYR A CA 1
ATOM 780 C C . TYR A 1 102 ? -10.911 2.074 19.356 1.00 94.62 102 TYR A C 1
ATOM 782 O O . TYR A 1 102 ? -11.331 1.956 20.507 1.00 94.62 102 TYR A O 1
ATOM 790 N N . TYR A 1 103 ? -11.728 2.076 18.302 1.00 96.00 103 TYR A N 1
ATOM 791 C CA . TYR A 1 103 ? -13.179 1.919 18.388 1.00 96.00 103 TYR A CA 1
ATOM 792 C C . TYR A 1 103 ? -13.653 0.511 18.005 1.00 96.00 103 TYR A C 1
ATOM 794 O O . TYR A 1 103 ? -14.841 0.206 18.158 1.00 96.00 103 TYR A O 1
ATOM 802 N N . LEU A 1 104 ? -12.746 -0.358 17.542 1.00 95.00 104 LEU A N 1
ATOM 803 C CA . LEU A 1 104 ? -13.058 -1.746 17.216 1.00 95.00 104 LEU A CA 1
ATOM 804 C C . LEU A 1 104 ? -13.555 -2.499 18.449 1.00 95.00 104 LEU A C 1
ATOM 806 O O . LEU A 1 104 ? -12.933 -2.503 19.512 1.00 95.00 104 LEU A O 1
ATOM 810 N N . LYS A 1 105 ? -14.679 -3.198 18.288 1.00 95.19 105 LYS A N 1
ATOM 811 C CA . LYS A 1 105 ? -15.242 -4.051 19.336 1.00 95.19 105 LYS A CA 1
ATOM 812 C C . LYS A 1 105 ? -14.908 -5.507 19.060 1.00 95.19 105 LYS A C 1
ATOM 814 O O . LYS A 1 105 ? -14.721 -5.926 17.919 1.00 95.19 105 LYS A O 1
ATOM 819 N N . LEU A 1 106 ? -14.963 -6.331 20.106 1.00 92.56 106 LEU A N 1
ATOM 820 C CA . LEU A 1 106 ? -14.771 -7.780 19.984 1.00 92.56 106 LEU A CA 1
ATOM 821 C C . LEU A 1 106 ? -15.714 -8.411 18.939 1.00 92.56 106 LEU A C 1
ATOM 823 O O . LEU A 1 106 ? -15.336 -9.342 18.233 1.00 92.56 106 LEU A O 1
ATOM 827 N N . ALA A 1 107 ? -16.935 -7.882 18.809 1.00 93.88 107 ALA A N 1
ATOM 828 C CA . ALA A 1 107 ? -17.905 -8.324 17.810 1.00 93.88 107 ALA A CA 1
ATOM 829 C C . ALA A 1 107 ? -17.445 -8.076 16.361 1.00 93.88 107 ALA A C 1
ATOM 831 O O . ALA A 1 107 ? -17.802 -8.852 15.477 1.00 93.88 107 ALA A O 1
ATOM 832 N N . ASP A 1 108 ? -16.654 -7.033 16.113 1.00 93.25 108 ASP A N 1
ATOM 833 C CA . ASP A 1 108 ? -16.115 -6.722 14.788 1.00 93.25 108 ASP A CA 1
ATOM 834 C C . ASP A 1 108 ? -14.936 -7.629 14.450 1.00 93.25 108 ASP A C 1
ATOM 836 O O . ASP A 1 108 ? -14.889 -8.193 13.357 1.00 93.25 108 ASP A O 1
ATOM 840 N N . LEU A 1 109 ? -14.057 -7.878 15.424 1.00 90.69 109 LEU A N 1
ATOM 841 C CA . LEU A 1 109 ? -12.927 -8.799 15.272 1.00 90.69 109 LEU A CA 1
ATOM 842 C C . LEU A 1 109 ? -13.384 -10.239 15.004 1.00 90.69 109 LEU A C 1
ATOM 844 O O . LEU A 1 109 ? -12.789 -10.935 14.186 1.00 90.69 109 LEU A O 1
ATOM 848 N N . ARG A 1 110 ? -14.501 -10.672 15.602 1.00 91.19 110 ARG A N 1
ATOM 849 C CA . ARG A 1 110 ? -15.107 -11.992 15.335 1.00 91.19 110 ARG A CA 1
ATOM 850 C C . ARG A 1 110 ? -15.560 -12.188 13.887 1.00 91.19 110 ARG A C 1
ATOM 852 O O . ARG A 1 110 ? -15.736 -13.325 13.459 1.00 91.19 110 ARG A O 1
ATOM 859 N N . LYS A 1 111 ? -15.764 -11.107 13.128 1.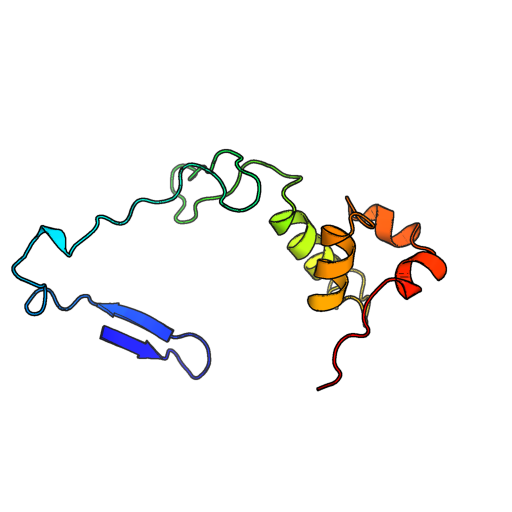00 89.94 111 LYS A N 1
ATOM 860 C CA . LYS A 1 111 ? -16.101 -11.190 11.699 1.00 89.94 111 LYS A CA 1
ATOM 861 C C . LYS A 1 111 ? -14.869 -11.504 10.852 1.00 89.94 111 LYS A C 1
ATOM 863 O O . LYS A 1 111 ? -15.024 -11.803 9.667 1.00 89.94 111 LYS A O 1
ATOM 868 N N . LEU A 1 112 ? -13.658 -11.377 11.392 1.00 92.00 112 LEU A N 1
ATOM 869 C CA . LEU A 1 112 ? -12.412 -11.633 10.676 1.00 92.00 112 LEU A CA 1
ATOM 870 C C . LEU A 1 112 ? -12.116 -13.130 10.639 1.00 92.00 112 LEU A C 1
ATOM 872 O O . LEU A 1 112 ? -12.414 -13.873 11.571 1.00 92.00 112 LEU A O 1
ATOM 876 N N . LYS A 1 113 ? -11.531 -13.582 9.530 1.00 86.06 113 LYS A N 1
ATOM 877 C CA . LYS A 1 113 ? -10.990 -14.935 9.450 1.00 86.06 113 LYS A CA 1
ATOM 878 C C . LYS A 1 113 ? -9.689 -14.960 10.249 1.00 86.06 113 LYS A C 1
ATOM 880 O O . LYS A 1 113 ? -8.892 -14.029 10.079 1.00 86.06 113 LYS A O 1
ATOM 885 N N . PRO A 1 114 ? -9.459 -16.003 11.066 1.00 78.81 114 PRO A N 1
ATOM 886 C CA . PRO A 1 114 ? -8.199 -16.141 11.772 1.00 78.81 114 PRO A CA 1
ATOM 887 C C . PRO A 1 114 ? -7.055 -16.147 10.748 1.00 78.81 114 PRO A C 1
ATOM 889 O O . PRO A 1 114 ? -7.201 -16.748 9.671 1.00 78.81 114 PRO A O 1
ATOM 892 N N . PRO A 1 115 ? -5.938 -15.463 11.042 1.00 69.88 115 PRO A N 1
ATOM 893 C CA . PRO A 1 115 ? -4.768 -15.556 10.194 1.00 69.88 115 PRO A CA 1
ATOM 894 C C . PRO A 1 115 ? -4.353 -17.027 10.198 1.00 69.88 115 PRO A C 1
ATOM 896 O O . PRO A 1 115 ? -4.309 -17.663 11.249 1.00 69.88 115 PRO A O 1
ATOM 899 N N . ARG A 1 116 ? -4.135 -17.614 9.016 1.00 61.09 116 ARG A N 1
ATOM 900 C CA . ARG A 1 116 ? -3.584 -18.971 8.950 1.00 61.09 116 ARG A CA 1
ATOM 901 C C . ARG A 1 116 ? -2.244 -18.935 9.679 1.00 61.09 116 ARG A C 1
ATOM 903 O O . ARG A 1 116 ? -1.338 -18.259 9.193 1.00 61.09 116 ARG A O 1
ATOM 910 N N . SER A 1 117 ? -2.172 -19.610 10.824 1.00 53.75 117 SER A N 1
ATOM 911 C CA . SER A 1 117 ? -0.914 -19.960 11.465 1.00 53.75 117 SER A CA 1
ATOM 912 C C . SER A 1 117 ? -0.106 -20.741 10.437 1.00 53.75 117 SER A C 1
ATOM 914 O O . SER A 1 117 ? -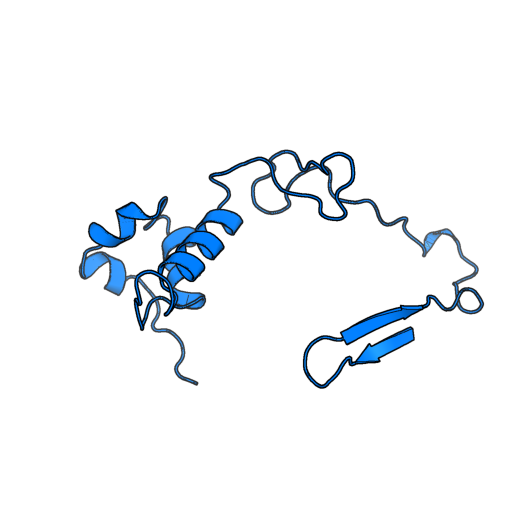0.597 -21.749 9.921 1.00 53.75 117 SER A O 1
ATOM 916 N N . ASN A 1 118 ? 1.067 -20.225 10.081 1.00 44.44 118 ASN A N 1
ATOM 917 C CA . ASN A 1 118 ? 2.093 -21.080 9.495 1.00 44.44 118 ASN A CA 1
ATOM 918 C C . ASN A 1 118 ? 2.544 -22.098 10.541 1.00 44.44 118 ASN A C 1
ATOM 920 O O . ASN A 1 118 ? 2.575 -21.719 11.735 1.00 44.44 118 ASN A O 1
#

Radius of gyration: 20.08 Å; Cα contacts (8 Å, |Δi|>4): 109; chains: 1; bounding box: 39×38×55 Å

Foldseek 3Di:
DWDDPPDDDIDDPDDPPVPDDPPCVVDDDDDDDQADPQPRAGWDDPPPHPDIDGPDCQGLVNQLVVLQVCCDPVHVVVPQCDNQNSCCCSVVVCDRHNCSVVVDDPVNSVVGDPDPDD